Protein AF-A0A1N6NTU6-F1 (afdb_monomer_lite)

Structure (mmCIF, N/CA/C/O backbone):
data_AF-A0A1N6NTU6-F1
#
_entry.id   AF-A0A1N6NTU6-F1
#
loop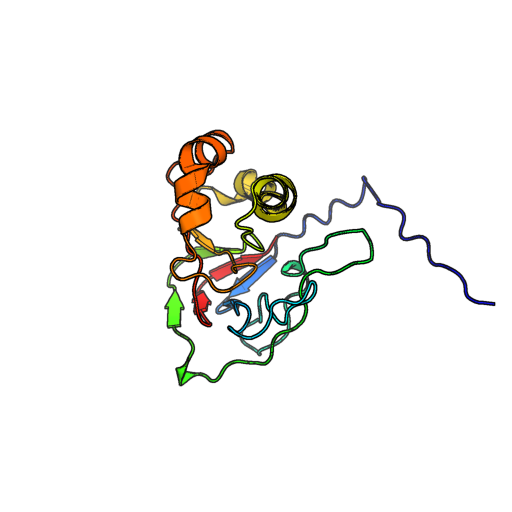_
_atom_site.group_PDB
_atom_site.id
_atom_site.type_symbol
_atom_site.label_atom_id
_atom_site.label_alt_id
_atom_site.label_comp_id
_atom_site.label_asym_id
_atom_site.label_entity_id
_atom_site.label_seq_id
_atom_site.pdbx_PDB_ins_code
_atom_site.Cartn_x
_atom_site.Cartn_y
_atom_site.Cartn_z
_atom_site.occupancy
_atom_site.B_iso_or_equiv
_atom_site.auth_seq_id
_atom_site.auth_comp_id
_atom_site.auth_asym_id
_atom_site.auth_atom_id
_atom_site.pdbx_PDB_model_num
ATOM 1 N N . MET A 1 1 ? 9.242 -32.426 -25.381 1.00 37.44 1 MET A N 1
ATOM 2 C CA . MET A 1 1 ? 8.029 -31.796 -25.939 1.00 37.44 1 MET A CA 1
ATOM 3 C C . MET A 1 1 ? 7.416 -30.980 -24.812 1.00 37.44 1 MET A C 1
ATOM 5 O O . MET A 1 1 ? 6.694 -31.528 -23.991 1.00 37.44 1 MET A O 1
ATOM 9 N N . PHE A 1 2 ? 7.858 -29.731 -24.657 1.00 35.66 2 PHE A N 1
ATOM 10 C CA . PHE A 1 2 ? 7.393 -28.860 -23.579 1.00 35.66 2 PHE A CA 1
ATOM 11 C C . PHE A 1 2 ? 6.041 -28.280 -23.995 1.00 35.66 2 PHE A C 1
ATOM 13 O O . PHE A 1 2 ? 5.937 -27.660 -25.049 1.00 35.66 2 PHE A O 1
ATOM 20 N N . ARG A 1 3 ? 4.994 -28.558 -23.213 1.00 36.84 3 ARG A N 1
ATOM 21 C CA . ARG A 1 3 ? 3.704 -27.876 -23.341 1.00 36.84 3 ARG A CA 1
ATOM 22 C C . ARG A 1 3 ? 3.878 -26.493 -22.723 1.00 36.84 3 ARG A C 1
ATOM 24 O O . ARG A 1 3 ? 3.951 -26.390 -21.501 1.00 36.84 3 ARG A O 1
ATOM 31 N N . GLU A 1 4 ? 3.953 -25.466 -23.561 1.00 43.94 4 GLU A N 1
ATOM 32 C CA . GLU A 1 4 ? 3.635 -24.099 -23.152 1.00 43.94 4 GLU A CA 1
ATOM 33 C C . GLU A 1 4 ? 2.219 -24.124 -22.578 1.00 43.94 4 GLU A C 1
ATOM 35 O O . GLU A 1 4 ? 1.244 -24.420 -23.274 1.00 43.94 4 GLU A O 1
ATOM 40 N N . ARG A 1 5 ? 2.108 -23.920 -21.267 1.00 39.88 5 ARG A N 1
ATOM 41 C CA . ARG A 1 5 ? 0.820 -23.679 -20.636 1.00 39.88 5 ARG A CA 1
ATOM 42 C C . ARG A 1 5 ? 0.525 -22.209 -20.923 1.00 39.88 5 ARG A C 1
ATOM 44 O O . ARG A 1 5 ? 1.049 -21.349 -20.230 1.00 39.88 5 ARG A O 1
ATOM 51 N N . LEU A 1 6 ? -0.230 -21.940 -21.992 1.00 40.75 6 LEU A N 1
ATOM 52 C CA . LEU A 1 6 ? -0.842 -20.631 -22.211 1.00 40.75 6 LEU A CA 1
ATOM 53 C C . LEU A 1 6 ? -1.640 -20.316 -20.940 1.00 40.75 6 LEU A C 1
ATOM 55 O O . LEU A 1 6 ? -2.657 -20.960 -20.681 1.00 40.75 6 LEU A O 1
ATOM 59 N N . ILE A 1 7 ? -1.150 -19.393 -20.119 1.00 46.09 7 ILE A N 1
ATOM 60 C CA . ILE A 1 7 ? -1.973 -18.782 -19.080 1.00 46.09 7 ILE A CA 1
ATOM 61 C C . ILE A 1 7 ? -2.829 -17.774 -19.841 1.00 46.09 7 ILE A C 1
ATOM 63 O O . ILE A 1 7 ? -2.390 -16.670 -20.153 1.00 46.09 7 ILE A O 1
ATOM 67 N N . MET A 1 8 ? -3.998 -18.228 -20.285 1.00 37.53 8 MET A N 1
ATOM 68 C CA . MET A 1 8 ? -5.016 -17.349 -20.839 1.00 37.53 8 MET A CA 1
ATOM 69 C C . MET A 1 8 ? -5.538 -16.513 -19.673 1.00 37.53 8 MET A C 1
ATOM 71 O O . MET A 1 8 ? -5.865 -17.079 -18.634 1.00 37.53 8 MET A O 1
ATOM 75 N N . LEU A 1 9 ? -5.538 -15.189 -19.825 1.00 42.34 9 LEU A N 1
ATOM 76 C CA . LEU A 1 9 ? -6.188 -14.282 -18.884 1.00 42.34 9 LEU A CA 1
ATOM 77 C C . LEU A 1 9 ? -7.667 -14.686 -18.816 1.00 42.34 9 LEU A C 1
ATOM 79 O O . LEU A 1 9 ? -8.376 -14.545 -19.814 1.00 42.34 9 LEU A O 1
ATOM 83 N N . ASP A 1 10 ? -8.083 -15.263 -17.693 1.00 56.09 10 ASP A N 1
ATOM 84 C CA . ASP A 1 10 ? -9.469 -15.644 -17.456 1.00 56.09 10 ASP A CA 1
ATOM 85 C C . ASP A 1 10 ? -10.191 -14.423 -16.885 1.00 56.09 10 ASP A C 1
ATOM 87 O O . ASP A 1 10 ? -9.963 -14.031 -15.748 1.00 56.09 10 ASP A O 1
ATOM 91 N N . LEU A 1 11 ? -10.977 -13.752 -17.727 1.00 57.03 11 LEU A N 1
ATOM 92 C CA . LEU A 1 11 ? -11.735 -12.561 -17.333 1.00 57.03 11 LEU A CA 1
ATOM 93 C C . LEU A 1 11 ? -12.985 -12.913 -16.510 1.00 57.03 11 LEU A C 1
ATOM 95 O O . LEU A 1 11 ? -13.646 -11.998 -16.027 1.00 57.03 11 LEU A O 1
ATOM 99 N N . ASP A 1 12 ? -13.296 -14.207 -16.381 1.00 53.00 12 ASP A N 1
ATOM 100 C CA . ASP A 1 12 ? -14.394 -14.737 -15.572 1.00 53.00 12 ASP A CA 1
ATOM 101 C C . ASP A 1 12 ? -13.889 -15.288 -14.215 1.00 53.00 12 ASP A C 1
ATOM 103 O O . ASP A 1 12 ? -14.687 -15.763 -13.403 1.00 53.00 12 ASP A O 1
ATOM 107 N N . ASP A 1 13 ? -12.573 -15.237 -13.961 1.00 56.31 13 ASP A N 1
ATOM 108 C CA . ASP A 1 13 ? -11.963 -15.597 -12.678 1.00 56.31 13 ASP A CA 1
ATOM 109 C C . ASP A 1 13 ? -12.109 -14.436 -11.684 1.00 56.31 13 ASP A C 1
ATOM 111 O O . ASP A 1 13 ? -11.276 -13.534 -11.611 1.00 56.31 13 ASP A O 1
ATOM 115 N N . GLU A 1 14 ? -13.211 -14.453 -10.932 1.00 49.53 14 GLU A N 1
ATOM 116 C CA . GLU A 1 14 ? -13.530 -13.473 -9.886 1.00 49.53 14 GLU A CA 1
ATOM 117 C C . GLU A 1 14 ? -12.705 -13.655 -8.600 1.00 49.53 14 GLU A C 1
ATOM 119 O O . GLU A 1 14 ? -13.097 -13.132 -7.556 1.00 49.53 14 GLU A O 1
ATOM 124 N N . THR A 1 15 ? -11.578 -14.381 -8.604 1.00 50.50 15 THR A N 1
ATOM 125 C CA . THR A 1 15 ? -10.698 -14.450 -7.421 1.00 50.50 15 THR A CA 1
ATOM 126 C C . THR A 1 15 ? -9.919 -13.146 -7.220 1.00 50.50 15 THR A C 1
ATOM 128 O O . THR A 1 15 ? -8.714 -13.177 -6.969 1.00 50.50 15 THR A O 1
ATOM 131 N N . ASP A 1 16 ? -10.607 -12.003 -7.313 1.00 59.22 16 ASP A N 1
ATOM 132 C CA . ASP A 1 16 ? -10.349 -10.734 -6.624 1.00 59.22 16 ASP A CA 1
ATOM 133 C C . ASP A 1 16 ? -10.246 -11.005 -5.104 1.00 59.22 16 ASP A C 1
ATOM 135 O O . ASP A 1 16 ? -11.023 -10.533 -4.272 1.00 59.22 16 ASP A O 1
ATOM 139 N N . ASP A 1 17 ? -9.301 -11.869 -4.738 1.00 80.06 17 ASP A N 1
ATOM 140 C CA . ASP A 1 17 ? -9.202 -12.516 -3.449 1.00 80.06 17 ASP A CA 1
ATOM 141 C C . ASP A 1 17 ? -8.656 -11.483 -2.482 1.00 80.06 17 ASP A C 1
ATOM 143 O O . ASP A 1 17 ? -7.461 -11.203 -2.397 1.00 80.06 17 ASP A O 1
ATOM 147 N N . LEU A 1 18 ? -9.571 -10.907 -1.722 1.00 89.94 18 LEU A N 1
ATOM 148 C CA . LEU A 1 18 ? -9.242 -9.984 -0.666 1.00 89.94 18 LEU A CA 1
ATOM 149 C C . LEU A 1 18 ? -8.983 -10.757 0.626 1.00 89.94 18 LEU A C 1
ATOM 151 O O . LEU A 1 18 ? -9.903 -11.062 1.389 1.00 89.94 18 LEU A O 1
ATOM 155 N N . VAL A 1 19 ? -7.718 -11.082 0.896 1.00 95.19 19 VAL A N 1
ATOM 156 C CA . VAL A 1 19 ? -7.361 -11.852 2.096 1.00 95.19 19 VAL A CA 1
ATOM 157 C C . VAL A 1 19 ? -7.075 -10.933 3.279 1.00 95.19 19 VAL A C 1
ATOM 159 O O . VAL A 1 19 ? -6.355 -9.945 3.157 1.00 95.19 19 VAL A O 1
ATOM 162 N N . LEU A 1 20 ? -7.619 -11.265 4.451 1.00 97.44 20 LEU A N 1
ATOM 163 C CA . LEU A 1 20 ? -7.289 -10.592 5.706 1.00 97.44 20 LEU A CA 1
ATOM 164 C C . LEU A 1 20 ? -6.196 -11.372 6.440 1.00 97.44 20 LEU A C 1
ATOM 166 O O . LEU A 1 20 ? -6.379 -12.542 6.771 1.00 97.44 20 LEU A O 1
ATOM 170 N N . VAL A 1 21 ? -5.084 -10.703 6.734 1.00 98.44 21 VAL A N 1
ATOM 171 C CA . VAL A 1 21 ? -3.942 -11.276 7.449 1.00 98.44 21 VAL A CA 1
ATOM 172 C C . VAL A 1 21 ? -3.709 -10.491 8.736 1.00 98.44 21 VAL A C 1
ATOM 174 O O . VAL A 1 21 ? -3.455 -9.286 8.714 1.00 98.44 21 VAL A O 1
ATOM 177 N N . GLU A 1 22 ? -3.799 -11.172 9.875 1.00 98.56 22 GLU A N 1
ATOM 178 C CA . GLU A 1 22 ? -3.507 -10.579 11.182 1.00 98.56 22 GLU A CA 1
ATOM 179 C C . GLU A 1 22 ? -2.004 -10.618 11.475 1.00 98.56 22 GLU A C 1
ATOM 181 O O . GLU A 1 22 ? -1.334 -11.622 11.222 1.00 98.56 22 GLU A O 1
ATOM 186 N N . ASN A 1 23 ? -1.480 -9.535 12.052 1.00 98.50 23 ASN A N 1
ATOM 187 C CA . ASN A 1 23 ? -0.058 -9.360 12.369 1.00 98.50 23 ASN A CA 1
ATOM 188 C C . ASN A 1 23 ? 0.866 -9.566 11.154 1.00 98.50 23 ASN A C 1
ATOM 190 O O . ASN A 1 23 ? 1.967 -10.103 11.285 1.00 98.50 23 ASN A O 1
ATOM 194 N N . ALA A 1 24 ? 0.408 -9.138 9.977 1.00 98.62 24 ALA A N 1
ATOM 195 C CA . ALA A 1 24 ? 1.151 -9.241 8.730 1.00 98.62 24 ALA A CA 1
ATOM 196 C C . ALA A 1 24 ? 2.414 -8.370 8.761 1.00 98.62 24 ALA A C 1
ATOM 198 O O . ALA A 1 24 ? 2.389 -7.250 9.270 1.00 98.62 24 ALA A O 1
ATOM 199 N N . ILE A 1 25 ? 3.506 -8.843 8.166 1.00 98.75 25 ILE A N 1
ATOM 200 C CA . ILE A 1 25 ? 4.763 -8.101 8.060 1.00 98.75 25 ILE A CA 1
ATOM 201 C C . ILE A 1 25 ? 4.921 -7.620 6.617 1.00 98.75 25 ILE A C 1
ATOM 203 O O . ILE A 1 25 ? 5.185 -8.408 5.710 1.00 98.75 25 ILE A O 1
ATOM 207 N N . VAL A 1 26 ? 4.781 -6.314 6.399 1.00 98.69 26 VAL A N 1
ATOM 208 C CA . VAL A 1 26 ? 5.078 -5.670 5.117 1.00 98.69 26 VAL A CA 1
ATOM 209 C C . VAL A 1 26 ? 6.578 -5.409 5.048 1.00 98.69 26 VAL A C 1
ATOM 211 O O . VAL A 1 26 ? 7.122 -4.648 5.849 1.00 98.69 26 VAL A O 1
ATOM 214 N N . VAL A 1 27 ? 7.250 -6.023 4.078 1.00 98.12 27 VAL A N 1
ATOM 215 C CA . VAL A 1 27 ? 8.695 -5.908 3.874 1.00 98.12 27 VAL A CA 1
ATOM 216 C C . VAL A 1 27 ? 8.961 -5.103 2.597 1.00 98.12 27 VAL A C 1
ATOM 218 O O . VAL A 1 27 ? 8.709 -5.604 1.495 1.00 98.12 27 VAL A O 1
ATOM 221 N N . PRO A 1 28 ? 9.458 -3.856 2.699 1.00 96.56 28 PRO A N 1
ATOM 222 C CA . PRO A 1 28 ? 9.888 -3.090 1.536 1.00 96.56 28 PRO A CA 1
ATOM 223 C C . PRO A 1 28 ? 11.232 -3.614 1.010 1.00 96.56 28 PRO A C 1
ATOM 225 O O . PRO A 1 28 ? 11.969 -4.285 1.736 1.00 96.56 28 PRO A O 1
ATOM 228 N N . PRO A 1 29 ? 11.603 -3.295 -0.239 1.00 93.62 29 PRO A N 1
ATOM 229 C CA . PRO A 1 29 ? 12.875 -3.747 -0.778 1.00 93.62 29 PRO A CA 1
ATOM 230 C C . PRO A 1 29 ? 14.062 -3.101 -0.065 1.00 93.62 29 PRO A C 1
ATOM 232 O O . PRO A 1 29 ? 14.029 -1.934 0.337 1.00 93.62 29 PRO A O 1
ATOM 235 N N . GLY A 1 30 ? 15.159 -3.850 0.035 1.00 86.62 30 GLY A N 1
ATOM 236 C CA . GLY A 1 30 ? 16.409 -3.333 0.580 1.00 86.62 30 GLY A CA 1
ATOM 237 C C . GLY A 1 30 ? 17.039 -2.233 -0.297 1.00 86.62 30 GLY A C 1
ATOM 238 O O . GLY A 1 30 ? 16.842 -2.200 -1.513 1.00 86.62 30 GLY A O 1
ATOM 239 N N . PRO A 1 31 ? 17.900 -1.370 0.272 1.00 75.31 31 PRO A N 1
ATOM 240 C CA . PRO A 1 31 ? 18.493 -0.219 -0.424 1.00 75.31 31 PRO A CA 1
ATOM 241 C C . PRO A 1 31 ? 19.416 -0.574 -1.606 1.00 75.31 31 PRO A C 1
ATOM 243 O O . PRO A 1 31 ? 19.794 0.305 -2.377 1.00 75.31 31 PRO A O 1
ATOM 246 N N . LYS A 1 32 ? 19.802 -1.848 -1.761 1.00 64.38 32 LYS A N 1
ATOM 247 C CA . LYS A 1 32 ? 20.684 -2.332 -2.839 1.00 64.38 32 LYS A CA 1
ATOM 248 C C . LYS A 1 32 ? 19.935 -2.962 -4.024 1.00 64.38 32 LYS A C 1
ATOM 250 O O . LYS A 1 32 ? 20.574 -3.347 -4.999 1.00 64.38 32 LYS A O 1
ATOM 255 N N . GLY A 1 33 ? 18.608 -3.079 -3.962 1.00 57.78 33 GLY A N 1
ATOM 256 C CA . GLY A 1 33 ? 17.801 -3.686 -5.020 1.00 57.78 33 GLY A CA 1
ATOM 257 C C . GLY A 1 33 ? 17.340 -2.656 -6.044 1.00 57.78 33 GLY A C 1
ATOM 258 O O . GLY A 1 33 ? 16.277 -2.087 -5.874 1.00 57.78 33 GLY A O 1
ATOM 259 N N . GLN A 1 34 ? 18.104 -2.425 -7.116 1.00 63.06 34 GLN A N 1
ATOM 260 C CA . GLN A 1 34 ? 17.638 -1.636 -8.279 1.00 63.06 34 GLN A CA 1
ATOM 261 C C . GLN A 1 34 ? 17.222 -2.517 -9.469 1.00 63.06 34 GLN A C 1
ATOM 263 O O . GLN A 1 34 ? 17.076 -2.050 -10.596 1.00 63.06 34 GLN A O 1
ATOM 268 N N . GLY A 1 35 ? 17.044 -3.818 -9.229 1.00 70.56 35 GLY A N 1
ATOM 269 C CA . GLY A 1 35 ? 16.593 -4.768 -10.238 1.00 70.56 35 GLY A CA 1
ATOM 270 C C . GLY A 1 35 ? 15.104 -4.632 -10.560 1.00 70.56 35 GLY A C 1
ATOM 271 O O . GLY A 1 35 ? 14.312 -4.106 -9.768 1.00 70.56 35 GLY A O 1
ATOM 272 N N . LYS A 1 36 ? 14.713 -5.163 -11.726 1.00 75.19 36 LYS A N 1
ATOM 273 C CA . LYS A 1 36 ? 13.301 -5.333 -12.099 1.00 75.19 36 LYS A CA 1
ATOM 274 C C . LYS A 1 36 ? 12.561 -6.173 -11.054 1.00 75.19 36 LYS A C 1
ATOM 276 O O . LYS A 1 36 ? 11.502 -5.755 -10.603 1.00 75.19 36 LYS A O 1
ATOM 281 N N . TRP A 1 37 ? 13.180 -7.268 -10.619 1.00 87.00 37 TRP A N 1
ATOM 282 C CA . TRP A 1 37 ? 12.707 -8.116 -9.530 1.00 87.00 37 TRP A CA 1
ATOM 283 C C . TRP A 1 37 ? 13.295 -7.688 -8.179 1.00 87.00 37 TRP A C 1
ATOM 285 O O . TRP A 1 37 ? 14.485 -7.356 -8.119 1.00 87.00 37 TRP A O 1
ATOM 295 N N . GLN A 1 38 ? 12.490 -7.698 -7.111 1.00 87.31 38 GLN A N 1
ATOM 296 C CA . GLN A 1 38 ? 12.948 -7.384 -5.752 1.00 87.31 38 GLN A CA 1
ATOM 297 C C . GLN A 1 38 ? 12.322 -8.291 -4.676 1.00 87.31 38 GLN A C 1
ATOM 299 O O . GLN A 1 38 ? 11.138 -8.617 -4.770 1.00 87.31 38 GLN A O 1
ATOM 304 N N . PRO A 1 39 ? 13.088 -8.676 -3.637 1.00 91.50 39 PRO A N 1
ATOM 305 C CA . PRO A 1 39 ? 12.547 -9.365 -2.470 1.00 91.50 39 PRO A CA 1
ATOM 306 C C . PRO A 1 39 ? 11.764 -8.358 -1.617 1.00 91.50 39 PRO A C 1
ATOM 308 O O . PRO A 1 39 ? 12.353 -7.552 -0.895 1.00 91.50 39 PRO A O 1
ATOM 311 N N . SER A 1 40 ? 10.440 -8.353 -1.761 1.00 95.75 40 SER A N 1
ATOM 312 C CA . SER A 1 40 ? 9.526 -7.446 -1.060 1.00 95.75 40 SER A CA 1
ATOM 313 C C . SER A 1 40 ? 8.097 -7.980 -1.119 1.00 95.75 40 SER A C 1
ATOM 315 O O . SER A 1 40 ? 7.750 -8.745 -2.018 1.00 95.75 40 SER A O 1
ATOM 317 N N . GLY A 1 41 ? 7.233 -7.526 -0.218 1.00 96.56 41 GLY A N 1
ATOM 318 C CA . GLY A 1 41 ? 5.819 -7.903 -0.195 1.00 96.56 41 GLY A CA 1
ATOM 319 C C . GLY A 1 41 ? 5.329 -8.119 1.226 1.00 96.56 41 GLY A C 1
ATOM 320 O O . GLY A 1 41 ? 5.774 -7.424 2.138 1.00 96.56 41 GLY A O 1
ATOM 321 N N . VAL A 1 42 ? 4.412 -9.064 1.409 1.00 98.56 42 VAL A N 1
ATOM 322 C CA . VAL A 1 42 ? 3.781 -9.340 2.701 1.00 98.56 42 VAL A CA 1
ATOM 323 C C . VAL A 1 42 ? 4.113 -10.755 3.159 1.00 98.56 42 VAL A C 1
ATOM 325 O O . VAL A 1 42 ? 3.958 -11.712 2.402 1.00 98.56 42 VAL A O 1
ATOM 328 N N . LEU A 1 43 ? 4.541 -10.881 4.411 1.00 98.69 43 LEU A N 1
ATOM 329 C CA . LEU A 1 43 ? 4.610 -12.144 5.139 1.00 98.69 43 LEU A CA 1
ATOM 330 C C . LEU A 1 43 ? 3.458 -12.207 6.150 1.00 98.69 43 LEU A C 1
ATOM 332 O O . LEU A 1 43 ? 3.045 -11.175 6.682 1.00 98.69 43 LEU A O 1
ATOM 336 N N . ASP A 1 44 ? 2.944 -13.398 6.436 1.00 98.44 44 ASP A N 1
ATOM 337 C CA . ASP A 1 44 ? 2.027 -13.607 7.556 1.00 98.44 44 ASP A CA 1
ATOM 338 C C . ASP A 1 44 ? 2.773 -13.655 8.905 1.00 98.44 44 ASP A C 1
ATOM 340 O O . ASP A 1 44 ? 3.995 -13.498 8.978 1.00 98.44 44 ASP A O 1
ATOM 344 N N . SER A 1 45 ? 2.035 -13.867 9.995 1.00 96.81 45 SER A N 1
ATOM 345 C CA . SER A 1 45 ? 2.589 -13.918 11.354 1.00 96.81 45 SER A CA 1
ATOM 346 C C . SER A 1 45 ? 3.535 -15.101 11.609 1.00 96.81 45 SER A C 1
ATOM 348 O O . SER A 1 45 ? 4.310 -15.068 12.565 1.00 96.81 45 SER A O 1
ATOM 350 N N . GLU A 1 46 ? 3.509 -16.125 10.752 1.00 96.81 46 GLU A N 1
ATOM 351 C CA . GLU A 1 46 ? 4.431 -17.265 10.769 1.00 96.81 46 GLU A CA 1
ATOM 352 C C . GLU A 1 46 ? 5.637 -17.046 9.837 1.00 96.81 46 GLU A C 1
ATOM 354 O O . GLU A 1 46 ? 6.520 -17.901 9.752 1.00 96.81 46 GLU A O 1
ATOM 359 N N . GLY A 1 47 ? 5.700 -15.901 9.149 1.00 96.75 47 GLY A N 1
ATOM 360 C CA . GLY A 1 47 ? 6.755 -15.570 8.198 1.00 96.75 47 GLY A CA 1
ATOM 361 C C . GLY A 1 47 ? 6.562 -16.190 6.814 1.00 96.75 47 GLY A C 1
ATOM 362 O O . GLY A 1 47 ? 7.506 -16.191 6.029 1.00 96.75 47 GLY A O 1
ATOM 363 N N . ARG A 1 48 ? 5.374 -16.722 6.492 1.00 97.75 48 ARG A N 1
ATOM 364 C CA . ARG A 1 48 ? 5.075 -17.289 5.168 1.00 97.75 48 ARG A CA 1
ATOM 365 C C . ARG A 1 48 ? 4.669 -16.191 4.198 1.00 97.75 48 ARG A C 1
ATOM 367 O O . ARG A 1 48 ? 3.924 -15.282 4.559 1.00 97.75 48 ARG A O 1
ATOM 374 N N . PHE A 1 49 ? 5.104 -16.295 2.947 1.00 97.75 49 PHE A N 1
ATOM 375 C CA . PHE A 1 49 ? 4.771 -15.304 1.931 1.00 97.75 49 PHE A CA 1
ATOM 376 C C . PHE A 1 49 ? 3.288 -15.317 1.544 1.00 97.75 49 PHE A C 1
ATOM 378 O O . PHE A 1 49 ? 2.745 -16.338 1.120 1.00 97.75 49 PHE A O 1
ATOM 385 N N . VAL A 1 50 ? 2.646 -14.153 1.636 1.00 97.38 50 VAL A N 1
ATOM 386 C CA . VAL A 1 50 ? 1.265 -13.945 1.197 1.00 97.38 50 VAL A CA 1
ATOM 387 C C . VAL A 1 50 ? 1.278 -13.682 -0.305 1.00 97.38 50 VAL A C 1
ATOM 389 O O . VAL A 1 50 ? 1.671 -12.604 -0.760 1.00 97.38 50 VAL A O 1
ATOM 392 N N . THR A 1 51 ? 0.845 -14.668 -1.089 1.00 94.81 51 THR A N 1
ATOM 393 C CA . THR A 1 51 ? 0.931 -14.659 -2.559 1.00 94.81 51 THR A CA 1
ATOM 394 C C . THR A 1 51 ? 0.189 -13.501 -3.218 1.00 94.81 51 THR A C 1
ATOM 396 O O . THR A 1 51 ? 0.655 -12.998 -4.239 1.00 94.81 51 THR A O 1
ATOM 399 N N . ASN A 1 52 ? -0.900 -13.020 -2.614 1.00 94.69 52 ASN A N 1
ATOM 400 C CA . ASN A 1 52 ? -1.675 -11.877 -3.110 1.00 94.69 52 ASN A CA 1
ATOM 401 C C . ASN A 1 52 ? -0.825 -10.594 -3.158 1.00 94.69 52 ASN A C 1
ATOM 403 O O . ASN A 1 52 ? -1.000 -9.753 -4.034 1.00 94.69 52 ASN A O 1
ATOM 407 N N . SER A 1 53 ? 0.224 -10.493 -2.330 1.00 96.00 53 SER A N 1
ATOM 408 C CA . SER A 1 53 ? 1.145 -9.348 -2.339 1.00 96.00 53 SER A CA 1
ATOM 409 C C . SER A 1 53 ? 2.110 -9.292 -3.541 1.00 96.00 53 SER A C 1
ATOM 411 O O . SER A 1 53 ? 2.895 -8.344 -3.665 1.00 96.00 53 SER A O 1
ATOM 413 N N . ILE A 1 54 ? 2.077 -10.275 -4.450 1.00 94.44 54 ILE A N 1
ATOM 414 C CA . ILE A 1 54 ? 2.877 -10.267 -5.683 1.00 94.44 54 ILE A CA 1
ATOM 415 C C . ILE A 1 54 ? 2.281 -9.277 -6.683 1.00 94.44 54 ILE A C 1
ATOM 417 O O . ILE A 1 54 ? 1.136 -9.411 -7.100 1.00 94.44 54 ILE A O 1
ATOM 421 N N . SER A 1 55 ? 3.087 -8.315 -7.119 1.00 91.69 55 SER A N 1
ATOM 422 C CA . SER A 1 55 ? 2.792 -7.412 -8.231 1.00 91.69 55 SER A CA 1
ATOM 423 C C . SER A 1 55 ? 3.399 -7.946 -9.529 1.00 91.69 55 SER A C 1
ATOM 425 O O . SER A 1 55 ? 4.495 -8.517 -9.537 1.00 91.69 55 SER A O 1
ATOM 427 N N . TRP A 1 56 ? 2.698 -7.729 -10.637 1.00 89.19 56 TRP A N 1
ATOM 428 C CA . TRP A 1 56 ? 3.007 -8.312 -11.942 1.00 89.19 56 TRP A CA 1
ATOM 429 C C . TRP A 1 56 ? 3.193 -7.213 -12.987 1.00 89.19 56 TRP A C 1
ATOM 431 O O . TRP A 1 56 ? 2.463 -6.227 -12.986 1.00 89.19 56 TRP A O 1
ATOM 441 N N . SER A 1 57 ? 4.168 -7.384 -13.880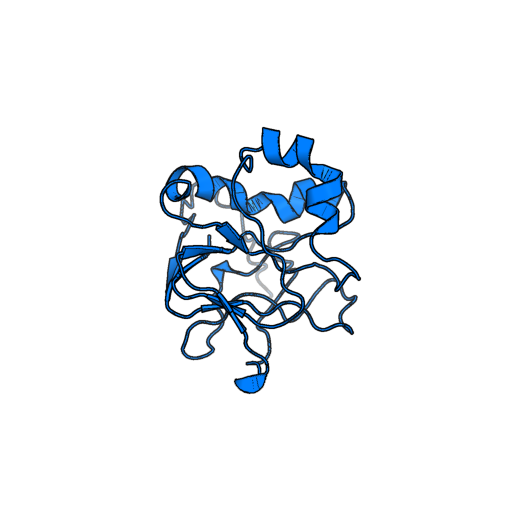 1.00 83.44 57 SER A N 1
ATOM 442 C CA . SER A 1 57 ? 4.364 -6.504 -15.048 1.00 83.44 57 SER A CA 1
ATOM 443 C C . SER A 1 57 ? 3.855 -7.106 -16.355 1.00 83.44 57 SER A C 1
ATOM 445 O O . SER A 1 57 ? 3.637 -6.386 -17.326 1.00 83.44 57 SER A O 1
ATOM 447 N N . ALA A 1 58 ? 3.667 -8.423 -16.369 1.00 81.00 58 ALA A N 1
ATOM 448 C CA . ALA A 1 58 ? 3.003 -9.201 -17.406 1.00 81.00 58 ALA A CA 1
ATOM 449 C C . ALA A 1 58 ? 2.463 -10.495 -16.771 1.00 81.00 58 ALA A C 1
ATOM 451 O O . ALA A 1 58 ? 2.758 -10.780 -15.609 1.00 81.00 58 ALA A O 1
ATOM 452 N N . THR A 1 59 ? 1.707 -11.287 -17.535 1.00 79.25 59 THR A N 1
ATOM 453 C CA . THR A 1 59 ? 1.034 -12.516 -17.074 1.00 79.25 59 THR A CA 1
ATOM 454 C C . THR A 1 59 ? 1.947 -13.494 -16.327 1.00 79.25 59 THR A C 1
ATOM 456 O O . THR A 1 59 ? 1.516 -14.136 -15.376 1.00 79.25 59 THR A O 1
ATOM 459 N N . ASP A 1 60 ? 3.208 -13.613 -16.732 1.00 83.50 60 ASP A N 1
ATOM 460 C CA . ASP A 1 60 ? 4.193 -14.532 -16.159 1.00 83.50 60 ASP A CA 1
ATOM 461 C C . ASP A 1 60 ? 5.410 -13.818 -15.541 1.00 83.50 60 ASP A C 1
ATOM 463 O O . ASP A 1 60 ? 6.358 -14.472 -15.102 1.00 83.50 60 ASP A O 1
ATOM 467 N N . ASP A 1 61 ? 5.372 -12.485 -15.444 1.00 85.19 61 ASP A N 1
ATOM 468 C CA . ASP A 1 61 ? 6.528 -11.664 -15.074 1.00 85.19 61 ASP A CA 1
ATOM 469 C C . ASP A 1 61 ? 6.289 -10.873 -13.780 1.00 85.19 61 ASP A C 1
ATOM 471 O O . ASP A 1 61 ? 5.722 -9.770 -13.770 1.00 85.19 61 ASP A O 1
ATOM 475 N N . ARG A 1 62 ? 6.739 -11.467 -12.669 1.00 90.12 62 ARG A N 1
ATOM 476 C CA . ARG A 1 62 ? 6.623 -10.920 -11.310 1.00 90.12 62 ARG A CA 1
ATOM 477 C C . ARG A 1 62 ? 7.632 -9.799 -11.068 1.00 90.12 62 ARG A C 1
ATOM 479 O O . ARG A 1 62 ? 8.829 -9.961 -11.303 1.00 90.12 62 ARG A O 1
ATOM 486 N N . ILE A 1 63 ? 7.170 -8.701 -10.475 1.00 90.69 63 ILE A N 1
ATOM 487 C CA . ILE A 1 63 ? 8.022 -7.582 -10.044 1.00 90.69 63 ILE A CA 1
ATOM 488 C C . ILE A 1 63 ? 8.648 -7.827 -8.671 1.00 90.69 63 ILE A C 1
ATOM 490 O O . ILE A 1 63 ? 9.753 -7.350 -8.398 1.00 90.69 63 ILE A O 1
ATOM 494 N N . ASN A 1 64 ? 7.973 -8.573 -7.804 1.00 93.06 64 ASN A N 1
ATOM 495 C CA . ASN A 1 64 ? 8.488 -8.928 -6.489 1.00 93.06 64 ASN A CA 1
ATOM 496 C C . ASN A 1 64 ? 8.328 -10.416 -6.187 1.00 93.06 64 ASN A C 1
ATOM 498 O O . ASN A 1 64 ? 7.619 -11.154 -6.874 1.00 93.06 64 ASN A O 1
ATOM 502 N N . GLY A 1 65 ? 9.038 -10.863 -5.160 1.00 89.25 65 GLY A N 1
ATOM 503 C CA . GLY A 1 65 ? 8.942 -12.214 -4.635 1.00 89.25 65 GLY A CA 1
ATOM 504 C C . GLY A 1 65 ? 9.196 -12.244 -3.138 1.00 89.25 65 GLY A C 1
ATOM 505 O O . GLY A 1 65 ? 9.451 -11.207 -2.525 1.00 89.25 65 GLY A O 1
ATOM 506 N N . GLU A 1 66 ? 9.124 -13.452 -2.591 1.00 94.94 66 GLU A N 1
ATOM 507 C CA . GLU A 1 66 ? 9.269 -13.727 -1.165 1.00 94.94 66 GLU A CA 1
ATOM 508 C C . GLU A 1 66 ? 10.517 -13.038 -0.580 1.00 94.94 66 GLU A C 1
ATOM 510 O O . GLU A 1 66 ? 11.638 -13.311 -1.029 1.00 94.94 66 GLU A O 1
ATOM 515 N N . PRO A 1 67 ? 10.336 -12.098 0.366 1.00 94.88 67 PRO A N 1
ATOM 516 C CA . PRO A 1 67 ? 11.443 -11.485 1.076 1.00 94.88 67 PRO A CA 1
ATOM 517 C C . PRO A 1 67 ? 11.997 -12.426 2.149 1.00 94.88 67 PRO A C 1
ATOM 519 O O . PRO A 1 67 ? 11.308 -13.323 2.631 1.00 94.88 67 PRO A O 1
ATOM 522 N N . GLU A 1 68 ? 13.236 -12.184 2.576 1.00 94.31 68 GLU A N 1
ATOM 523 C CA . GLU A 1 68 ? 13.746 -12.800 3.802 1.00 94.31 68 GLU A CA 1
ATOM 524 C C . GLU A 1 68 ? 12.934 -12.314 5.010 1.00 94.31 68 GLU A C 1
ATOM 526 O O . GLU A 1 68 ? 12.522 -11.150 5.069 1.00 94.31 68 GLU A O 1
ATOM 531 N N . ILE A 1 69 ? 12.733 -13.198 5.990 1.00 95.94 69 ILE A N 1
ATOM 532 C CA . ILE A 1 69 ? 12.084 -12.833 7.250 1.00 95.94 69 ILE A CA 1
ATOM 533 C C . ILE A 1 69 ? 12.984 -11.812 7.969 1.00 95.94 69 ILE A C 1
ATOM 535 O O . ILE A 1 69 ? 14.146 -12.125 8.248 1.00 95.94 69 ILE A O 1
ATOM 539 N N . PRO A 1 70 ? 12.487 -10.600 8.268 1.00 96.19 70 PRO A N 1
ATOM 540 C CA . PRO A 1 70 ? 13.288 -9.575 8.925 1.00 96.19 70 PRO A CA 1
ATOM 541 C C . PRO A 1 70 ? 13.591 -9.934 10.385 1.00 96.19 70 PRO A C 1
ATOM 543 O O . PRO A 1 70 ? 12.828 -10.646 11.040 1.00 96.19 70 PRO A O 1
ATOM 546 N N . ASP A 1 71 ? 14.689 -9.394 10.923 1.00 96.62 71 ASP A N 1
ATOM 547 C CA . ASP A 1 71 ? 14.976 -9.476 12.358 1.00 96.62 71 ASP A CA 1
ATOM 548 C C . ASP A 1 71 ? 13.883 -8.728 13.135 1.00 96.62 71 ASP A C 1
ATOM 550 O O . ASP A 1 71 ? 13.530 -7.597 12.794 1.00 96.62 71 ASP A O 1
ATOM 554 N N . ALA A 1 72 ? 13.360 -9.343 14.197 1.00 94.81 72 ALA A N 1
ATOM 555 C CA . ALA A 1 72 ? 12.285 -8.781 15.009 1.00 94.81 72 ALA A CA 1
ATOM 556 C C . ALA A 1 72 ? 12.599 -7.372 15.543 1.00 94.81 72 ALA A C 1
ATOM 558 O O . ALA A 1 72 ? 11.682 -6.578 15.736 1.00 94.81 72 ALA A O 1
ATOM 559 N N . ARG A 1 73 ? 13.879 -7.041 15.761 1.00 96.38 73 ARG A N 1
ATOM 560 C CA . ARG A 1 73 ? 14.305 -5.709 16.229 1.00 96.38 73 ARG A CA 1
ATOM 561 C C . ARG A 1 73 ? 14.160 -4.605 15.172 1.00 96.38 73 ARG A C 1
ATOM 563 O O . ARG A 1 73 ? 14.158 -3.431 15.530 1.00 96.38 73 ARG A O 1
ATOM 570 N N . ASP A 1 74 ? 14.099 -4.986 13.897 1.00 96.38 74 ASP A N 1
ATOM 571 C CA . ASP A 1 74 ? 14.030 -4.073 12.754 1.00 96.38 74 ASP A CA 1
ATOM 572 C C . ASP A 1 74 ? 12.572 -3.850 12.299 1.00 96.38 74 ASP A C 1
ATOM 574 O O . ASP A 1 74 ? 12.316 -3.040 11.407 1.00 96.38 74 ASP A O 1
ATOM 578 N N . ILE A 1 75 ? 11.609 -4.550 12.916 1.00 98.25 75 ILE A N 1
ATOM 579 C CA . ILE A 1 75 ? 10.176 -4.440 12.629 1.00 98.25 75 ILE A CA 1
ATOM 580 C C . ILE A 1 75 ? 9.557 -3.337 13.491 1.00 98.25 75 ILE A C 1
ATOM 582 O O . ILE A 1 75 ? 9.652 -3.361 14.717 1.00 98.25 75 ILE A O 1
ATOM 586 N N . THR A 1 76 ? 8.878 -2.388 12.846 1.00 98.38 76 THR A N 1
ATOM 587 C CA . THR A 1 76 ? 8.078 -1.355 13.530 1.00 98.38 76 THR A CA 1
ATOM 588 C C . THR A 1 76 ? 6.591 -1.692 13.483 1.00 98.38 76 THR A C 1
ATOM 590 O O . THR A 1 76 ? 6.124 -2.268 12.505 1.00 98.38 76 THR A O 1
ATOM 593 N N . ASP A 1 77 ? 5.830 -1.297 14.501 1.00 98.50 77 ASP A N 1
ATOM 594 C CA . ASP A 1 77 ? 4.400 -1.607 14.581 1.00 98.50 77 ASP A CA 1
ATOM 595 C C . ASP A 1 77 ? 3.532 -0.523 13.953 1.00 98.50 77 ASP A C 1
ATOM 597 O O . ASP A 1 77 ? 3.723 0.669 14.200 1.00 98.50 77 ASP A O 1
ATOM 601 N N . LEU A 1 78 ? 2.543 -0.965 13.180 1.00 98.69 78 LEU A N 1
ATOM 602 C CA . LEU A 1 78 ? 1.475 -0.152 12.619 1.00 98.69 78 LEU A CA 1
ATOM 603 C C . LEU A 1 78 ? 0.126 -0.692 13.134 1.00 98.69 78 LEU A C 1
ATOM 605 O O . LEU A 1 78 ? -0.372 -1.694 12.609 1.00 98.69 78 LEU A O 1
ATOM 609 N N . PRO A 1 79 ? -0.441 -0.083 14.193 1.00 98.50 79 PRO A N 1
ATOM 610 C CA . PRO A 1 79 ? -1.704 -0.529 14.779 1.00 98.50 79 PRO A CA 1
ATOM 611 C C . PRO A 1 79 ? -2.881 -0.231 13.850 1.00 98.50 79 PRO A C 1
ATOM 613 O O . PRO A 1 79 ? -2.804 0.686 13.037 1.00 98.50 79 PRO A O 1
ATOM 616 N N . GLY A 1 80 ? -3.987 -0.951 14.017 1.00 98.50 80 GLY A N 1
ATOM 617 C CA . GLY A 1 80 ? -5.202 -0.766 13.228 1.00 98.50 80 GLY A CA 1
ATOM 618 C C . GLY A 1 80 ? -5.250 -1.591 11.941 1.00 98.50 80 GLY A C 1
ATOM 619 O O . GLY A 1 80 ? -4.589 -2.616 11.777 1.00 98.50 80 GLY A O 1
ATOM 620 N N . THR A 1 81 ? -6.092 -1.160 11.011 1.00 98.75 81 THR A N 1
ATOM 621 C CA . THR A 1 81 ? -6.508 -1.938 9.837 1.00 98.75 81 THR A CA 1
ATOM 622 C C . THR A 1 81 ? -6.087 -1.243 8.579 1.00 98.75 81 THR A C 1
ATOM 624 O O . THR A 1 81 ? -6.491 -0.120 8.328 1.00 98.75 81 THR A O 1
ATOM 627 N N . HIS A 1 82 ? -5.290 -1.905 7.765 1.00 98.88 82 HIS A N 1
ATOM 628 C CA . HIS A 1 82 ? -4.763 -1.297 6.560 1.00 98.88 82 HIS A CA 1
ATOM 629 C C . HIS A 1 82 ? -5.012 -2.198 5.363 1.00 98.88 82 HIS A C 1
ATOM 631 O O . HIS A 1 82 ? -5.357 -3.371 5.505 1.00 98.88 82 HIS A O 1
ATOM 637 N N . MET A 1 83 ? -4.807 -1.648 4.175 1.00 98.62 83 MET A N 1
ATOM 638 C CA . MET A 1 83 ? -4.775 -2.411 2.936 1.00 98.62 83 MET A CA 1
ATOM 639 C C . MET A 1 83 ? -3.384 -2.319 2.320 1.00 98.62 83 MET A C 1
ATOM 641 O O . MET A 1 83 ? -2.820 -1.228 2.200 1.00 98.62 83 MET A O 1
ATOM 645 N N . PHE A 1 84 ? -2.829 -3.453 1.906 1.00 98.50 84 PHE A N 1
ATOM 646 C CA . PHE A 1 84 ? -1.644 -3.472 1.067 1.00 98.50 84 PHE A CA 1
ATOM 647 C C . PHE A 1 84 ? -2.027 -3.029 -0.344 1.00 98.50 84 PHE A C 1
ATOM 649 O O . PHE A 1 84 ? -2.801 -3.689 -1.029 1.00 98.50 84 PHE A O 1
ATOM 656 N N . ALA A 1 85 ? -1.480 -1.903 -0.784 1.00 97.31 85 ALA A N 1
ATOM 657 C CA . ALA A 1 85 ? -1.845 -1.280 -2.050 1.00 97.31 85 ALA A CA 1
ATOM 658 C C . ALA A 1 85 ? -0.813 -1.522 -3.166 1.00 97.31 85 ALA A C 1
ATOM 660 O O . ALA A 1 85 ? -0.998 -1.069 -4.292 1.00 97.31 85 ALA A O 1
ATOM 661 N N . GLY A 1 86 ? 0.244 -2.294 -2.889 1.00 96.06 86 GLY A N 1
ATOM 662 C CA . GLY A 1 86 ? 1.225 -2.722 -3.885 1.00 96.06 86 GLY A CA 1
ATOM 663 C C . GLY A 1 86 ? 2.506 -1.890 -3.899 1.00 96.06 86 GLY A C 1
ATOM 664 O O . GLY A 1 86 ? 2.952 -1.356 -2.879 1.00 96.06 86 GLY A O 1
ATOM 665 N N . ILE A 1 87 ? 3.140 -1.824 -5.070 1.00 95.88 87 ILE A N 1
ATOM 666 C CA . ILE A 1 87 ? 4.441 -1.175 -5.256 1.00 95.88 87 ILE A CA 1
ATOM 667 C C . ILE A 1 87 ? 4.252 0.264 -5.735 1.00 95.88 87 ILE A C 1
ATOM 669 O O . ILE A 1 87 ? 3.617 0.494 -6.756 1.00 95.88 87 ILE A O 1
ATOM 673 N N . SER A 1 88 ? 4.860 1.225 -5.040 1.00 96.25 88 SER A N 1
ATOM 674 C CA . SER A 1 88 ? 4.877 2.640 -5.418 1.00 96.25 88 SER A CA 1
ATOM 675 C C . SER A 1 88 ? 6.039 2.958 -6.358 1.00 96.25 88 SER A C 1
ATOM 677 O O . SER A 1 88 ? 7.214 2.813 -6.005 1.00 96.25 88 SER A O 1
ATOM 679 N N . TYR A 1 89 ? 5.717 3.426 -7.561 1.00 95.25 89 TYR A N 1
ATOM 680 C CA . TYR A 1 89 ? 6.682 3.850 -8.569 1.00 95.25 89 TYR A CA 1
ATOM 681 C C . TYR A 1 89 ? 6.808 5.375 -8.638 1.00 95.25 89 TYR A C 1
ATOM 683 O O . TYR A 1 89 ? 5.822 6.096 -8.697 1.00 95.25 89 TYR A O 1
ATOM 691 N N . GLY A 1 90 ? 8.037 5.891 -8.724 1.00 93.50 90 GLY A N 1
ATOM 692 C CA . GLY A 1 90 ? 8.253 7.338 -8.874 1.00 93.50 90 GLY A CA 1
ATOM 693 C C . GLY A 1 90 ? 7.927 7.886 -10.271 1.00 93.50 90 GLY A C 1
ATOM 694 O O . GLY A 1 90 ? 7.504 9.034 -10.410 1.00 93.50 90 GLY A O 1
ATOM 695 N N . HIS A 1 91 ? 8.121 7.081 -11.320 1.00 93.75 91 HIS A N 1
ATOM 696 C CA . HIS A 1 91 ? 7.887 7.502 -12.702 1.00 93.75 91 HIS A CA 1
ATOM 697 C C . HIS A 1 91 ? 6.391 7.477 -13.042 1.00 93.75 91 HIS A C 1
ATOM 699 O O . HIS A 1 91 ? 5.743 6.452 -12.847 1.00 93.75 91 HIS A O 1
ATOM 705 N N . PHE A 1 92 ? 5.874 8.574 -13.604 1.00 94.81 92 PHE A N 1
ATOM 706 C CA . PHE A 1 92 ? 4.440 8.810 -13.822 1.00 94.81 92 PHE A CA 1
ATOM 707 C C . PHE A 1 92 ? 3.696 7.648 -14.495 1.00 94.81 92 PHE A C 1
ATOM 709 O O . PHE A 1 92 ? 2.661 7.218 -13.998 1.00 94.81 92 PHE A O 1
ATOM 716 N N . GLY A 1 93 ? 4.237 7.106 -15.594 1.00 94.62 93 GLY A N 1
ATOM 717 C CA . GLY A 1 93 ? 3.588 6.002 -16.312 1.00 94.62 93 GLY A CA 1
ATOM 718 C C . GLY A 1 93 ? 3.388 4.774 -15.422 1.00 94.62 93 GLY A C 1
ATOM 719 O O . GLY A 1 93 ? 2.267 4.305 -15.269 1.00 94.62 93 GLY A O 1
ATOM 720 N N . HIS A 1 94 ? 4.460 4.335 -14.758 1.00 94.00 94 HIS A N 1
ATOM 721 C CA . HIS A 1 94 ? 4.433 3.188 -13.847 1.00 94.00 94 HIS A CA 1
ATOM 722 C C . HIS A 1 94 ? 3.605 3.463 -12.587 1.00 94.00 94 HIS A C 1
ATOM 724 O O . HIS A 1 94 ? 2.977 2.559 -12.044 1.00 94.00 94 HIS A O 1
ATOM 730 N N . PHE A 1 95 ? 3.565 4.715 -12.126 1.00 95.94 95 PHE A N 1
ATOM 731 C CA . PHE A 1 95 ? 2.721 5.093 -11.000 1.00 95.94 95 PHE A CA 1
ATOM 732 C C . PHE A 1 95 ? 1.250 4.779 -11.293 1.00 95.94 95 PHE A C 1
ATOM 734 O O . PHE A 1 95 ? 0.595 4.082 -10.525 1.00 95.94 9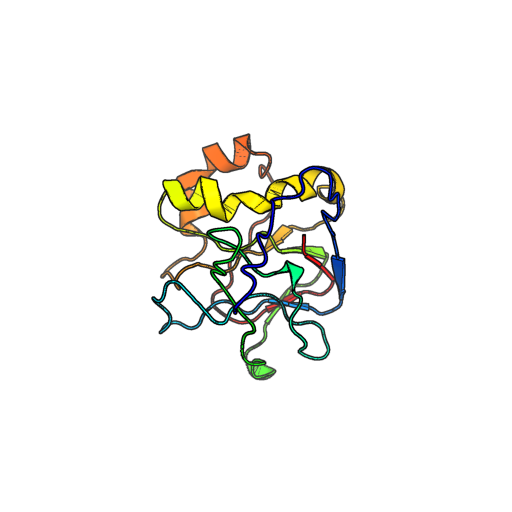5 PHE A O 1
ATOM 741 N N . ILE A 1 96 ? 0.751 5.202 -12.454 1.00 94.19 96 ILE A N 1
ATOM 742 C CA . ILE A 1 96 ? -0.638 4.939 -12.843 1.00 94.19 96 ILE A CA 1
ATOM 743 C C . ILE A 1 96 ? -0.859 3.459 -13.144 1.00 94.19 96 ILE A C 1
ATOM 745 O O . ILE A 1 96 ? -1.794 2.865 -12.617 1.00 94.19 96 ILE A O 1
ATOM 749 N N . THR A 1 97 ? -0.025 2.859 -13.995 1.00 92.44 97 THR A N 1
ATOM 750 C CA . THR A 1 97 ? -0.319 1.529 -14.549 1.00 92.44 97 THR A CA 1
ATOM 751 C C . THR A 1 97 ? 0.036 0.381 -13.620 1.00 92.44 97 THR A C 1
ATOM 753 O O . THR A 1 97 ? -0.453 -0.720 -13.834 1.00 92.44 97 THR A O 1
ATOM 756 N N . GLU A 1 98 ? 0.893 0.603 -12.622 1.00 92.94 98 GLU A N 1
ATOM 757 C CA . GLU A 1 98 ? 1.355 -0.460 -11.722 1.00 92.94 98 GLU A CA 1
ATOM 758 C C . GLU A 1 98 ? 1.068 -0.147 -10.254 1.00 92.94 98 GLU A C 1
ATOM 760 O O . GLU A 1 98 ? 0.676 -1.051 -9.519 1.00 92.94 98 GLU A O 1
ATOM 765 N N . SER A 1 99 ? 1.194 1.114 -9.817 1.00 95.50 99 SER A N 1
ATOM 766 C CA . SER A 1 99 ? 0.975 1.445 -8.395 1.00 95.50 99 SER A CA 1
ATOM 767 C C . SER A 1 99 ? -0.502 1.524 -8.028 1.00 95.50 99 SER A C 1
ATOM 769 O O . SER A 1 99 ? -0.857 1.259 -6.890 1.00 95.50 99 SER A O 1
ATOM 771 N N . MET A 1 100 ? -1.375 1.886 -8.969 1.00 95.19 100 MET A N 1
ATOM 772 C CA . MET A 1 100 ? -2.809 2.061 -8.706 1.00 95.19 100 MET A CA 1
ATOM 773 C C . MET A 1 100 ? -3.642 0.808 -9.014 1.00 95.19 100 MET A C 1
ATOM 775 O O . MET A 1 100 ? -4.864 0.854 -8.967 1.00 95.19 100 MET A O 1
ATOM 779 N N . THR A 1 101 ? -3.012 -0.324 -9.323 1.00 91.56 101 THR A N 1
ATOM 780 C CA . THR A 1 101 ? -3.705 -1.534 -9.809 1.00 91.56 101 THR A CA 1
ATOM 781 C C . THR A 1 101 ? -4.618 -2.194 -8.779 1.00 91.56 101 THR A C 1
ATOM 783 O O . THR A 1 101 ? -5.551 -2.884 -9.165 1.00 91.56 101 THR A O 1
ATOM 786 N N . ARG A 1 102 ? -4.383 -1.966 -7.482 1.00 93.81 102 ARG A N 1
ATOM 787 C CA . ARG A 1 102 ? -5.117 -2.610 -6.377 1.00 93.81 102 ARG A CA 1
ATOM 788 C C . ARG A 1 102 ? -6.196 -1.736 -5.746 1.00 93.81 102 ARG A C 1
ATOM 790 O O . ARG A 1 102 ? -6.800 -2.125 -4.753 1.00 93.81 102 ARG A O 1
ATOM 797 N N . ILE A 1 103 ? -6.423 -0.531 -6.272 1.00 93.50 103 ILE A N 1
ATOM 798 C CA . ILE A 1 103 ? -7.355 0.417 -5.645 1.00 93.50 103 ILE A CA 1
ATOM 799 C C . ILE A 1 103 ? -8.825 0.017 -5.824 1.00 93.50 103 ILE A C 1
ATOM 801 O O . ILE A 1 103 ? -9.667 0.580 -5.137 1.00 93.50 103 ILE A O 1
ATOM 805 N N . TRP A 1 104 ? -9.132 -0.958 -6.690 1.00 92.69 104 TRP A N 1
ATOM 806 C CA . TRP A 1 104 ? -10.477 -1.526 -6.843 1.00 92.69 104 TRP A CA 1
ATOM 807 C C . TRP A 1 104 ? -11.041 -2.032 -5.505 1.00 92.69 104 TRP A C 1
ATOM 809 O O . TRP A 1 104 ? -12.211 -1.817 -5.208 1.00 92.69 104 TRP A O 1
ATOM 819 N N . ALA A 1 105 ? -10.187 -2.584 -4.632 1.00 93.94 105 ALA A N 1
ATOM 820 C CA . ALA A 1 105 ? -10.592 -3.109 -3.328 1.00 93.94 105 ALA A CA 1
ATOM 821 C C . ALA A 1 105 ? -11.104 -2.018 -2.366 1.00 93.94 105 ALA A C 1
ATOM 823 O O . ALA A 1 105 ? -11.739 -2.318 -1.353 1.00 93.94 105 ALA A O 1
ATOM 824 N N . LEU A 1 106 ? -10.874 -0.733 -2.673 1.00 93.88 106 LEU A N 1
ATOM 825 C CA . LEU A 1 106 ? -11.429 0.374 -1.894 1.00 93.88 106 LEU A CA 1
ATOM 826 C C . LEU A 1 106 ? -12.956 0.423 -1.940 1.00 93.88 106 LEU A C 1
ATOM 828 O O . LEU A 1 106 ? -13.542 0.922 -0.979 1.00 93.88 106 LEU A O 1
ATOM 832 N N . ASP A 1 107 ? -13.597 -0.094 -2.987 1.00 91.19 107 ASP A N 1
ATOM 833 C CA . ASP A 1 107 ? -15.061 -0.140 -3.062 1.00 91.19 107 ASP A CA 1
ATOM 834 C C . ASP A 1 107 ? -15.657 -0.971 -1.912 1.00 91.19 107 ASP A C 1
ATOM 836 O O . ASP A 1 107 ? -16.729 -0.650 -1.397 1.00 91.19 107 ASP A O 1
ATOM 840 N N . GLU A 1 108 ? -14.918 -1.969 -1.420 1.00 91.25 108 GLU A N 1
ATOM 841 C CA . GLU A 1 108 ? -15.319 -2.789 -0.276 1.00 91.25 108 GLU A CA 1
ATOM 842 C C . GLU A 1 108 ? -14.729 -2.336 1.064 1.00 91.25 108 GLU A C 1
ATOM 844 O O . GLU A 1 108 ? -15.289 -2.645 2.127 1.00 91.25 108 GLU A O 1
ATOM 849 N N . LEU A 1 109 ? -13.574 -1.664 1.035 1.00 94.81 109 LEU A N 1
ATOM 850 C CA . LEU A 1 109 ? -12.735 -1.436 2.214 1.00 94.81 109 LEU A CA 1
ATOM 851 C C . LEU A 1 109 ? -12.714 -0.009 2.746 1.00 94.81 109 LEU A C 1
ATOM 853 O O . LEU A 1 109 ? -12.244 0.183 3.866 1.00 94.81 109 LEU A O 1
ATOM 857 N N . ARG A 1 110 ? -13.211 0.981 1.998 1.00 91.50 110 ARG A N 1
ATOM 858 C CA . ARG A 1 110 ? -13.059 2.411 2.322 1.00 91.50 110 ARG A CA 1
ATOM 859 C C . ARG A 1 110 ? -13.396 2.778 3.769 1.00 91.50 110 ARG A C 1
ATOM 861 O O . ARG A 1 110 ? -12.643 3.522 4.383 1.00 91.50 110 ARG A O 1
ATOM 868 N N . ASP A 1 111 ? -14.470 2.219 4.320 1.00 93.44 111 ASP A N 1
ATOM 869 C CA . ASP A 1 111 ? -14.931 2.513 5.687 1.00 93.44 111 ASP A CA 1
ATOM 870 C C . ASP A 1 111 ? -14.443 1.488 6.733 1.00 93.44 111 ASP A C 1
ATOM 872 O O . ASP A 1 111 ? -14.890 1.490 7.881 1.00 93.44 111 ASP A O 1
ATOM 876 N N . LYS A 1 112 ? -13.551 0.572 6.338 1.00 95.81 112 LYS A N 1
ATOM 877 C CA . LYS A 1 112 ? -13.022 -0.527 7.167 1.00 95.81 112 LYS A CA 1
ATOM 878 C C . LYS A 1 112 ? -11.523 -0.403 7.446 1.00 95.81 112 LYS A C 1
ATOM 880 O O . LYS A 1 112 ? -11.001 -1.196 8.231 1.00 95.81 112 LYS A O 1
ATOM 885 N N . ILE A 1 113 ? -10.839 0.533 6.789 1.00 98.31 113 ILE A N 1
ATOM 886 C CA . ILE A 1 113 ? -9.389 0.714 6.881 1.00 98.31 113 ILE A CA 1
ATOM 887 C C . ILE A 1 113 ? -9.034 2.097 7.422 1.00 98.31 113 ILE A C 1
ATOM 889 O O . ILE A 1 113 ? -9.673 3.097 7.114 1.00 98.31 113 ILE A O 1
ATOM 893 N N . ASP A 1 114 ? -7.957 2.136 8.189 1.00 98.56 114 ASP A N 1
ATOM 894 C CA . ASP A 1 114 ? -7.300 3.332 8.695 1.00 98.56 114 ASP A CA 1
ATOM 895 C C . ASP A 1 114 ? -6.318 3.916 7.665 1.00 98.56 114 ASP A C 1
ATOM 897 O O . ASP A 1 114 ? -5.967 5.092 7.744 1.00 98.56 114 ASP A O 1
ATOM 901 N N . GLY A 1 115 ? -5.878 3.125 6.676 1.00 98.44 115 GLY A N 1
ATOM 902 C CA . GLY A 1 115 ? -5.005 3.613 5.613 1.00 98.44 115 GLY A CA 1
ATOM 903 C C . GLY A 1 115 ? -4.498 2.560 4.629 1.00 98.44 115 GLY A C 1
ATOM 904 O O . GLY A 1 115 ? -4.801 1.368 4.710 1.00 98.44 115 GLY A O 1
ATOM 905 N N . LEU A 1 116 ? -3.683 3.030 3.689 1.00 98.62 116 LEU A N 1
ATOM 906 C CA . LEU A 1 116 ? -3.007 2.235 2.669 1.00 98.62 116 LEU A CA 1
ATOM 907 C C . LEU A 1 116 ? -1.525 2.071 2.996 1.00 98.62 116 LEU A C 1
ATOM 909 O O . LEU A 1 116 ? -0.866 3.022 3.418 1.00 98.62 116 LEU A O 1
ATOM 913 N N . VAL A 1 117 ? -0.983 0.884 2.727 1.00 98.69 117 VAL A N 1
ATOM 914 C CA . VAL A 1 117 ? 0.450 0.595 2.831 1.00 98.69 117 VAL A CA 1
ATOM 915 C C . VAL A 1 117 ? 0.988 0.195 1.463 1.00 98.69 117 VAL A C 1
ATOM 917 O O . VAL A 1 117 ? 0.542 -0.785 0.870 1.00 98.69 117 VAL A O 1
ATOM 920 N N . PHE A 1 118 ? 1.980 0.935 0.979 1.00 98.31 118 PHE A N 1
ATOM 921 C CA . PHE A 1 118 ? 2.730 0.621 -0.235 1.00 98.31 118 PHE A CA 1
ATOM 922 C C . PHE A 1 118 ? 4.164 0.231 0.108 1.00 98.31 118 PHE A C 1
ATOM 924 O O . PHE A 1 118 ? 4.716 0.695 1.100 1.00 98.31 118 PHE A O 1
ATOM 931 N N . THR A 1 119 ? 4.817 -0.542 -0.753 1.00 97.12 119 THR A N 1
ATOM 932 C CA . THR A 1 119 ? 6.285 -0.670 -0.746 1.00 97.12 119 THR A CA 1
ATOM 933 C C . THR A 1 119 ? 6.880 0.186 -1.859 1.00 97.12 119 THR A C 1
ATOM 935 O O . THR A 1 119 ? 6.358 0.148 -2.971 1.00 97.12 119 THR A O 1
ATOM 938 N N . PRO A 1 120 ? 7.971 0.933 -1.645 1.00 95.69 120 PRO A N 1
ATOM 939 C CA . PRO A 1 120 ? 8.585 1.694 -2.729 1.00 95.69 120 PRO A CA 1
ATOM 940 C C . PRO A 1 120 ? 9.215 0.744 -3.757 1.00 95.69 120 PRO A C 1
ATOM 942 O O . PRO A 1 120 ? 9.787 -0.271 -3.376 1.00 95.69 120 PRO A O 1
ATOM 945 N N . LYS A 1 121 ? 9.187 1.076 -5.054 1.00 94.06 121 LYS A N 1
ATOM 946 C CA . LYS A 1 121 ? 9.935 0.316 -6.073 1.00 94.06 121 LYS A CA 1
ATOM 947 C C . LYS A 1 121 ? 11.443 0.414 -5.856 1.00 94.06 121 LYS A C 1
ATOM 949 O O . LYS A 1 121 ? 12.178 -0.506 -6.170 1.00 94.06 121 LYS A O 1
ATOM 954 N N . ASN A 1 122 ? 11.923 1.557 -5.391 1.00 91.50 122 ASN A N 1
ATOM 955 C CA . ASN A 1 122 ? 13.306 1.763 -4.984 1.00 91.50 122 ASN A CA 1
ATOM 956 C C . ASN A 1 122 ? 13.272 2.648 -3.747 1.00 91.50 122 ASN A C 1
ATOM 958 O O . ASN A 1 122 ? 12.495 3.600 -3.724 1.00 91.50 122 ASN A O 1
ATOM 962 N N . GLN A 1 123 ? 14.133 2.387 -2.765 1.00 92.88 123 GLN A N 1
ATOM 963 C CA . GLN A 1 123 ? 14.240 3.265 -1.602 1.00 92.88 123 GLN A CA 1
ATOM 964 C C . GLN A 1 123 ? 14.617 4.685 -2.044 1.00 92.88 123 GLN A C 1
ATOM 966 O O . GLN A 1 123 ? 15.653 4.904 -2.679 1.00 92.88 123 GLN A O 1
ATOM 971 N N . MET A 1 124 ? 13.756 5.644 -1.720 1.00 91.12 124 MET A N 1
ATOM 972 C CA . MET A 1 124 ? 13.949 7.065 -1.971 1.00 91.12 124 MET A CA 1
ATOM 973 C C . MET A 1 124 ? 14.344 7.762 -0.668 1.00 91.12 124 MET A C 1
ATOM 975 O O . MET A 1 124 ? 14.148 7.242 0.428 1.00 91.12 124 MET A O 1
ATOM 979 N N . LYS A 1 125 ? 14.876 8.986 -0.773 1.00 91.81 125 LYS A N 1
ATOM 980 C CA . LYS A 1 125 ? 15.052 9.850 0.408 1.00 91.81 125 LYS A CA 1
ATOM 981 C C . LYS A 1 125 ? 13.716 10.082 1.127 1.00 91.81 125 LYS A C 1
ATOM 983 O O . LYS A 1 125 ? 13.688 10.208 2.345 1.00 91.81 125 LYS A O 1
ATOM 988 N N . ASP A 1 126 ? 12.650 10.160 0.342 1.00 95.38 126 ASP A N 1
ATOM 989 C CA . ASP A 1 126 ? 11.275 10.260 0.794 1.00 95.38 126 ASP A CA 1
ATOM 990 C C . ASP A 1 126 ? 10.410 9.358 -0.092 1.00 95.38 126 ASP A C 1
ATOM 992 O O . ASP A 1 126 ? 10.234 9.618 -1.285 1.00 95.38 126 ASP A O 1
ATOM 996 N N . ASN A 1 127 ? 9.916 8.271 0.497 1.00 96.75 127 ASN A N 1
ATOM 997 C CA . ASN A 1 127 ? 9.095 7.274 -0.181 1.00 96.75 127 ASN A CA 1
ATOM 998 C C . ASN A 1 127 ? 7.645 7.742 -0.401 1.00 96.75 127 ASN A C 1
ATOM 1000 O O . ASN A 1 127 ? 6.926 7.115 -1.180 1.00 96.75 127 ASN A O 1
ATOM 1004 N N . LEU A 1 128 ? 7.209 8.829 0.248 1.00 97.88 128 LEU A N 1
ATOM 1005 C CA . LEU A 1 128 ? 5.885 9.419 0.036 1.00 97.88 128 LEU A CA 1
ATOM 1006 C C . LEU A 1 128 ? 5.861 10.413 -1.126 1.00 97.88 128 LEU A C 1
ATOM 1008 O O . LEU A 1 128 ? 4.789 10.714 -1.653 1.00 97.88 128 LEU A O 1
ATOM 1012 N N . ARG A 1 129 ? 7.033 10.853 -1.596 1.00 97.62 129 ARG A N 1
ATOM 1013 C CA . ARG A 1 129 ? 7.171 11.837 -2.671 1.00 97.62 129 ARG A CA 1
ATOM 1014 C C . ARG A 1 129 ? 6.294 11.577 -3.909 1.00 97.62 129 ARG A C 1
ATOM 1016 O O . ARG A 1 129 ? 5.733 12.549 -4.414 1.00 97.62 129 ARG A O 1
ATOM 1023 N N . PRO A 1 130 ? 6.138 10.340 -4.429 1.00 97.19 130 PRO A N 1
ATOM 1024 C CA . PRO A 1 130 ? 5.246 10.096 -5.566 1.00 97.19 130 PRO A CA 1
ATOM 1025 C C . PRO A 1 130 ? 3.792 10.504 -5.281 1.00 97.19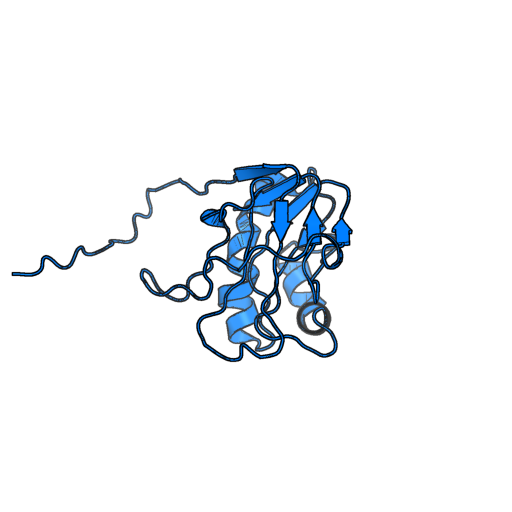 130 PRO A C 1
ATOM 1027 O O . PRO A 1 130 ? 3.156 11.132 -6.122 1.00 97.19 130 PRO A O 1
ATOM 1030 N N . PHE A 1 131 ? 3.285 10.226 -4.080 1.00 97.75 131 PHE A N 1
ATOM 1031 C CA . PHE A 1 131 ? 1.912 10.550 -3.686 1.00 97.75 131 PHE A CA 1
ATOM 1032 C C . PHE A 1 131 ? 1.701 12.052 -3.478 1.00 97.75 131 PHE A C 1
ATOM 1034 O O . PHE A 1 131 ? 0.620 12.557 -3.755 1.00 97.75 131 PHE A O 1
ATOM 1041 N N . GLU A 1 132 ? 2.737 12.785 -3.059 1.00 97.19 132 GLU A N 1
ATOM 1042 C CA . GLU A 1 132 ? 2.696 14.251 -2.994 1.00 97.19 132 GLU A CA 1
ATOM 1043 C C . GLU A 1 132 ? 2.648 14.882 -4.389 1.00 97.19 132 GLU A C 1
ATOM 1045 O O . GLU A 1 132 ? 1.866 15.793 -4.648 1.00 97.19 132 GLU A O 1
ATOM 1050 N N . VAL A 1 133 ? 3.506 14.404 -5.297 1.00 97.44 133 VAL A N 1
ATOM 1051 C CA . VAL A 1 133 ? 3.615 14.941 -6.661 1.00 97.44 133 VAL A CA 1
ATOM 1052 C C . VAL A 1 133 ? 2.348 14.647 -7.463 1.00 97.44 133 VAL A C 1
ATOM 1054 O O . VAL A 1 133 ? 1.925 15.480 -8.262 1.00 97.44 133 VAL A O 1
ATOM 1057 N N . TYR A 1 134 ? 1.733 13.486 -7.239 1.00 97.44 134 TYR A N 1
ATOM 1058 C CA . TYR A 1 134 ? 0.525 13.046 -7.935 1.00 97.44 134 TYR A CA 1
ATOM 1059 C C . TYR A 1 134 ? -0.745 13.182 -7.080 1.00 97.44 134 TYR A C 1
ATOM 1061 O O . TYR A 1 134 ? -1.733 12.506 -7.361 1.00 97.44 134 TYR A O 1
ATOM 1069 N N . ALA A 1 135 ? -0.744 14.055 -6.065 1.00 97.38 135 ALA A N 1
ATOM 1070 C CA . ALA A 1 135 ? -1.839 14.194 -5.100 1.00 97.38 135 ALA A CA 1
ATOM 1071 C C . ALA A 1 135 ? -3.201 14.434 -5.771 1.00 97.38 135 ALA A C 1
ATOM 1073 O O . ALA A 1 135 ? -4.166 13.726 -5.489 1.00 97.38 135 ALA A O 1
ATOM 1074 N N . ASP A 1 136 ? -3.278 15.380 -6.713 1.00 97.75 136 ASP A N 1
ATOM 1075 C CA . ASP A 1 136 ? -4.527 15.677 -7.424 1.00 97.75 136 ASP A CA 1
ATOM 1076 C C . ASP A 1 136 ? -5.043 14.461 -8.197 1.00 97.75 136 ASP A C 1
ATOM 1078 O O . ASP A 1 136 ? -6.239 14.174 -8.183 1.00 97.75 136 ASP A O 1
ATOM 1082 N N . LEU A 1 137 ? -4.145 13.705 -8.833 1.00 96.94 137 LEU A N 1
ATOM 1083 C CA . LEU A 1 137 ? -4.506 12.498 -9.566 1.00 96.94 137 LEU A CA 1
ATOM 1084 C C . LEU A 1 137 ? -5.067 11.429 -8.626 1.00 96.94 137 LEU A C 1
ATOM 1086 O O . LEU A 1 137 ? -6.173 10.949 -8.857 1.00 96.94 137 LEU A O 1
ATOM 1090 N N . ILE A 1 138 ? -4.342 11.070 -7.563 1.00 97.12 138 ILE A N 1
ATOM 1091 C CA . ILE A 1 138 ? -4.787 10.001 -6.656 1.00 97.12 138 ILE A CA 1
ATOM 1092 C C . ILE A 1 138 ? -6.055 10.385 -5.893 1.00 97.12 138 ILE A C 1
ATOM 1094 O O . ILE A 1 138 ? -6.913 9.535 -5.665 1.00 97.12 138 ILE A O 1
ATOM 1098 N N . ASN A 1 139 ? -6.232 11.669 -5.571 1.00 96.62 139 ASN A N 1
ATOM 1099 C CA . ASN A 1 139 ? -7.462 12.162 -4.962 1.00 96.62 139 ASN A CA 1
ATOM 1100 C C . ASN A 1 139 ? -8.662 11.960 -5.897 1.00 96.62 139 ASN A C 1
ATOM 1102 O O . ASN A 1 139 ? -9.710 11.502 -5.448 1.00 96.62 139 ASN A O 1
ATOM 1106 N N . ASN A 1 140 ? -8.495 12.228 -7.197 1.00 95.88 140 ASN A N 1
ATOM 1107 C CA . ASN A 1 140 ? -9.527 11.969 -8.207 1.00 95.88 140 ASN A CA 1
ATOM 1108 C C . ASN A 1 140 ? -9.725 10.471 -8.506 1.00 95.88 140 ASN A C 1
ATOM 1110 O O . ASN A 1 140 ? -10.797 10.087 -8.960 1.00 95.88 140 ASN A O 1
ATOM 1114 N N . LEU A 1 141 ? -8.738 9.621 -8.204 1.00 93.69 141 LEU A N 1
ATOM 1115 C CA . LEU A 1 141 ? -8.865 8.156 -8.222 1.00 93.69 141 LEU A CA 1
ATOM 1116 C C . LEU A 1 141 ? -9.467 7.588 -6.922 1.00 93.69 141 LEU A C 1
ATOM 1118 O O . LEU A 1 141 ? -9.477 6.378 -6.716 1.00 93.69 141 LEU A O 1
ATOM 1122 N N . GLY A 1 142 ? -9.975 8.446 -6.033 1.00 92.56 142 GLY A N 1
ATOM 1123 C CA . GLY A 1 142 ? -10.688 8.028 -4.830 1.00 92.56 142 GLY A CA 1
ATOM 1124 C C . GLY A 1 142 ? -9.807 7.811 -3.601 1.00 92.56 142 GLY A C 1
ATOM 1125 O O . GLY A 1 142 ? -10.304 7.284 -2.610 1.00 92.56 142 GLY A O 1
ATOM 1126 N N . LEU A 1 143 ? -8.539 8.225 -3.596 1.00 96.25 143 LEU A N 1
ATOM 1127 C CA . LEU A 1 143 ? -7.675 8.132 -2.405 1.00 96.25 143 LEU A CA 1
ATOM 1128 C C . LEU A 1 143 ? -7.780 9.371 -1.498 1.00 96.25 143 LEU A C 1
ATOM 1130 O O . LEU A 1 143 ? -7.094 9.459 -0.481 1.00 96.25 143 LEU A O 1
ATOM 1134 N N . ALA A 1 144 ? -8.653 10.324 -1.837 1.00 95.56 144 ALA A N 1
ATOM 1135 C CA . ALA A 1 144 ? -8.839 11.546 -1.065 1.00 95.56 144 ALA A CA 1
ATOM 1136 C C . ALA A 1 144 ? -9.181 11.246 0.403 1.00 95.56 144 ALA A C 1
ATOM 1138 O O . ALA A 1 144 ? -10.161 10.566 0.702 1.00 95.56 144 ALA A O 1
ATOM 1139 N N . GLY A 1 145 ? -8.365 11.782 1.315 1.00 94.38 145 GLY A N 1
ATOM 1140 C CA . GLY A 1 145 ? -8.550 11.642 2.760 1.00 94.38 145 GLY A CA 1
ATOM 1141 C C . GLY A 1 145 ? -8.116 10.299 3.352 1.00 94.38 145 GLY A C 1
ATOM 1142 O O . GLY A 1 145 ? -8.174 10.159 4.569 1.00 94.38 145 GLY A O 1
ATOM 1143 N N . ILE A 1 146 ? -7.652 9.343 2.540 1.00 97.25 146 ILE A N 1
ATOM 1144 C CA . ILE A 1 146 ? -7.133 8.064 3.033 1.00 97.25 146 ILE A CA 1
ATOM 1145 C C . ILE A 1 146 ? -5.645 8.233 3.382 1.00 97.25 146 ILE A C 1
ATOM 1147 O O . ILE A 1 146 ? -4.862 8.618 2.509 1.00 97.25 146 ILE A O 1
ATOM 1151 N N . PRO A 1 147 ? -5.216 7.949 4.625 1.00 97.94 147 PRO A N 1
ATOM 1152 C CA . PRO A 1 147 ? -3.802 7.964 4.985 1.00 97.94 147 PRO A CA 1
ATOM 1153 C C . PRO A 1 147 ? -2.984 6.974 4.148 1.00 97.94 147 PRO A C 1
ATOM 1155 O O . PRO A 1 147 ? -3.389 5.830 3.948 1.00 97.94 147 PRO A O 1
ATOM 1158 N N . ILE A 1 148 ? -1.811 7.403 3.678 1.00 98.44 148 ILE A N 1
ATOM 1159 C CA . ILE A 1 148 ? -0.891 6.574 2.890 1.00 98.44 148 ILE A CA 1
ATOM 1160 C C . ILE A 1 148 ? 0.431 6.442 3.639 1.00 98.44 148 ILE A C 1
ATOM 1162 O O . ILE A 1 148 ? 1.050 7.439 4.008 1.00 98.44 148 ILE A O 1
ATOM 1166 N N . THR A 1 149 ? 0.889 5.203 3.804 1.00 98.31 149 THR A N 1
ATOM 1167 C CA . THR A 1 149 ? 2.201 4.864 4.358 1.00 98.31 149 THR A CA 1
ATOM 1168 C C . THR A 1 149 ? 3.041 4.148 3.303 1.00 98.31 149 THR A C 1
ATOM 1170 O O . THR A 1 149 ? 2.554 3.280 2.582 1.00 98.31 149 THR A O 1
ATOM 1173 N N . CYS A 1 150 ? 4.324 4.496 3.217 1.00 98.25 150 CYS A N 1
ATOM 1174 C CA . CYS A 1 150 ? 5.295 3.844 2.336 1.00 98.25 150 CYS A CA 1
ATOM 1175 C C . CYS A 1 150 ? 6.616 3.657 3.106 1.00 98.25 150 CYS A C 1
ATOM 1177 O O . CYS A 1 150 ? 7.495 4.526 3.048 1.00 98.25 150 CYS A O 1
ATOM 1179 N N . PRO A 1 151 ? 6.739 2.603 3.936 1.00 97.12 151 PRO A N 1
ATOM 1180 C CA . PRO A 1 151 ? 7.808 2.513 4.916 1.00 97.12 151 PRO A CA 1
ATOM 1181 C C . PRO A 1 151 ? 9.161 2.203 4.262 1.00 97.12 151 PRO A C 1
ATOM 1183 O O . PRO A 1 151 ? 9.253 1.534 3.233 1.00 97.12 151 PRO A O 1
ATOM 1186 N N . ALA A 1 152 ? 10.235 2.698 4.880 1.00 95.19 152 ALA A N 1
ATOM 1187 C CA . ALA A 1 152 ? 11.609 2.423 4.452 1.00 95.19 152 ALA A CA 1
ATOM 1188 C C . ALA A 1 152 ? 12.160 1.090 4.996 1.00 95.19 152 ALA A C 1
ATOM 1190 O O . ALA A 1 152 ? 13.150 0.580 4.476 1.00 95.19 152 ALA A O 1
ATOM 1191 N N . GLY A 1 153 ? 11.521 0.526 6.025 1.00 96.06 153 GLY A N 1
ATOM 1192 C CA . GLY A 1 153 ? 11.876 -0.751 6.643 1.00 96.06 153 GLY A CA 1
ATOM 1193 C C . GLY A 1 153 ? 10.643 -1.613 6.934 1.00 96.06 153 GLY A C 1
ATOM 1194 O O . GLY A 1 153 ? 9.523 -1.175 6.660 1.00 96.06 153 GLY A O 1
ATOM 1195 N N . PRO A 1 154 ? 10.838 -2.838 7.449 1.00 98.00 154 PRO A N 1
ATOM 1196 C CA . PRO A 1 154 ? 9.748 -3.760 7.737 1.00 98.00 154 PRO A CA 1
ATOM 1197 C C . PRO A 1 154 ? 8.755 -3.205 8.760 1.00 98.00 154 PRO A C 1
ATOM 1199 O O . PRO A 1 154 ? 9.143 -2.628 9.779 1.00 98.00 154 PRO A O 1
ATOM 1202 N N . VAL A 1 155 ? 7.466 -3.417 8.506 1.00 98.69 155 VAL A N 1
ATOM 1203 C CA . VAL A 1 155 ? 6.384 -2.979 9.392 1.00 98.69 155 VAL A CA 1
ATOM 1204 C C . VAL A 1 155 ? 5.433 -4.133 9.668 1.00 98.69 155 VAL A C 1
ATOM 1206 O O . VAL A 1 155 ? 4.960 -4.772 8.732 1.00 98.69 155 VAL A O 1
ATOM 1209 N N . ARG A 1 156 ? 5.121 -4.378 10.944 1.00 98.81 156 ARG A N 1
ATOM 1210 C CA . ARG A 1 156 ? 4.056 -5.293 11.361 1.00 98.81 156 ARG A CA 1
ATOM 1211 C C . ARG A 1 156 ? 2.746 -4.528 11.470 1.00 98.81 156 ARG A C 1
ATOM 1213 O O . ARG A 1 156 ? 2.606 -3.642 12.308 1.00 98.81 156 ARG A O 1
ATOM 1220 N N . VAL A 1 157 ? 1.792 -4.895 10.632 1.00 98.88 157 VAL A N 1
ATOM 1221 C CA . VAL A 1 157 ? 0.446 -4.331 10.593 1.00 98.88 157 VAL A CA 1
ATOM 1222 C C . VAL A 1 157 ? -0.485 -5.232 11.392 1.00 98.88 157 VAL A C 1
ATOM 1224 O O . VAL A 1 157 ? -0.506 -6.441 11.174 1.00 98.88 157 VAL A O 1
ATOM 1227 N N . GLU A 1 158 ? -1.262 -4.659 12.308 1.00 98.75 158 GLU A N 1
ATOM 1228 C CA . GLU A 1 158 ? -2.175 -5.426 13.168 1.00 98.75 158 GLU A CA 1
ATOM 1229 C C . GLU A 1 158 ? -3.202 -6.225 12.350 1.00 98.75 158 GLU A C 1
ATOM 1231 O O . GLU A 1 158 ? -3.348 -7.431 12.553 1.00 98.75 158 GLU A O 1
ATOM 1236 N N . ARG A 1 159 ? -3.862 -5.581 11.379 1.00 98.88 159 ARG A N 1
ATOM 1237 C CA . ARG A 1 159 ? -4.773 -6.225 10.421 1.00 98.88 159 ARG A CA 1
ATOM 1238 C C . ARG A 1 159 ? -4.510 -5.691 9.019 1.00 98.88 159 ARG A C 1
ATOM 1240 O O . ARG A 1 159 ? -4.641 -4.489 8.793 1.00 98.88 159 ARG A O 1
ATOM 1247 N N . LEU A 1 160 ? -4.156 -6.558 8.077 1.00 98.81 160 LEU A N 1
ATOM 1248 C CA . LEU A 1 160 ? -3.841 -6.161 6.708 1.00 98.81 160 LEU A CA 1
ATOM 1249 C C . LEU A 1 160 ? -4.727 -6.905 5.712 1.00 98.81 160 LEU A C 1
ATOM 1251 O O . LEU A 1 160 ? -4.638 -8.124 5.593 1.00 98.81 160 LEU A O 1
ATOM 1255 N N . TYR A 1 161 ? -5.546 -6.163 4.974 1.00 98.50 161 TYR A N 1
ATOM 1256 C CA . TYR A 1 161 ? -6.167 -6.671 3.759 1.00 98.50 161 TYR A CA 1
ATOM 1257 C C . TYR A 1 161 ? -5.138 -6.685 2.629 1.00 98.50 161 TYR A C 1
ATOM 1259 O O . TYR A 1 161 ? -4.456 -5.685 2.395 1.00 98.50 161 TYR A O 1
ATOM 1267 N N . VAL A 1 162 ? -5.022 -7.805 1.928 1.00 97.75 162 VAL A N 1
ATOM 1268 C CA . VAL A 1 162 ? -4.130 -7.979 0.783 1.00 97.75 162 VAL A CA 1
A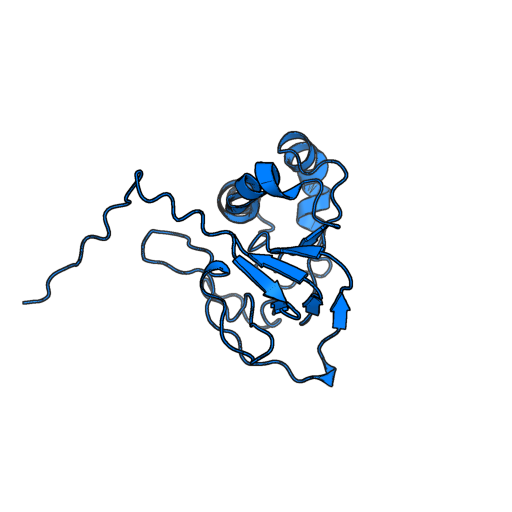TOM 1269 C C . VAL A 1 162 ? -4.998 -8.413 -0.399 1.00 97.75 162 VAL A C 1
ATOM 1271 O O . VAL A 1 162 ? -5.375 -9.583 -0.451 1.00 97.75 162 VAL A O 1
ATOM 1274 N N . PRO A 1 163 ? -5.369 -7.474 -1.287 1.00 93.50 163 PRO A N 1
ATOM 1275 C CA . PRO A 1 163 ? -5.974 -7.802 -2.575 1.00 93.50 163 PRO A CA 1
ATOM 1276 C C . PRO A 1 163 ? -4.983 -8.566 -3.452 1.00 93.50 163 PRO A C 1
ATOM 1278 O O . PRO A 1 163 ? -3.764 -8.457 -3.176 1.00 93.50 163 PRO A O 1
#

Organism: NCBI:txid34006

Foldseek 3Di:
DDDPPPPDPDPVPPCLPWDKAFQKKWFAFDQPDPDQEGQTFIAGPVLHGDPLRWFAPDPPHTSYDHHDDDDPVQEAEDEFEEEEQHEAEQDPVCNVPGRRPSCVCCVVCVVRGQAYEHHYSHDDPDSCVSCVVCVVVVVVVVCPPHDYHHDPGMYTYRMYTRD

Radius of gyration: 15.62 Å; chains: 1; bounding box: 36×48×42 Å

pLDDT: mean 89.36, std 15.76, range [35.66, 98.88]

Sequence (163 aa):
MFRERLIMLDLDDETDDLVLVENAIVVPPGPKGQGKWQPSGVLDSEGRFVTNSISWSATDDRINGEPEIPDARDITDLPGTHMFAGISYGHFGHFITESMTRIWALDELRDKIDGLVFTPKNQMKDNLRPFEVYADLINNLGLAGIPITCPAG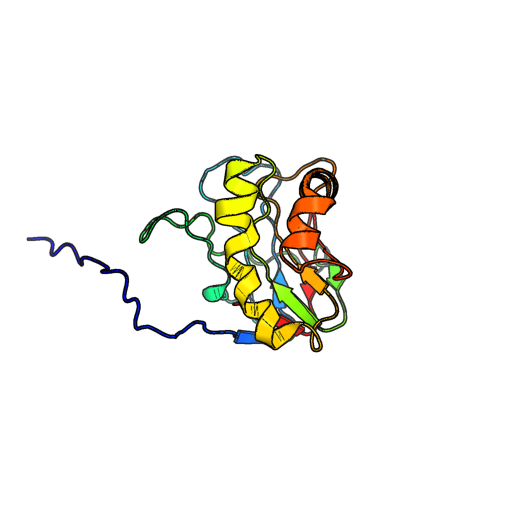PVRVERLYVP

Secondary structure (DSSP, 8-state):
----------TT------EEEEEEEEEPPPTT--SSSEE-EEE-TTS-B-GGG--EEETTEESEEPPPPPPGGGPEEEEEEEEEEEEEPSSHHHIIIIITTTGGGHHHHTTT-SEEEEEESS--S-TTHHHHHTHHHHIIIIITT--EE--SS-EEEEEEEE-